Protein AF-I2MXD8-F1 (afdb_monomer)

Foldseek 3Di:
DKDKDWDDDPVDTDIDIDDDDVVQLVLVVVQLVQVVVQAKHKGPPPPAAKIWIWHGDPDPPFFIWIWIAGCNPPRDIDIDGHDDDPCNSVVVVVVSVVCVVPPDPPPPDPDPDDDDDDD

Nearest PDB structures (foldseek):
  6y2r-assembly1_B  TM=3.347E-01  e=2.202E+00  Escherichia coli K-12
  6y2s-assembly1_B  TM=3.973E-01  e=3.985E+00  Escherichia coli K-12
  5kky-assembly1_B  TM=4.175E-01  e=3.336E+00  Streptococcus pneumoniae
  6y2s-assembly1_A  TM=3.116E-01  e=2.792E+00  Escherichia coli K-12
  6y2r-assembly1_A  TM=3.412E-01  e=9.146E+00  Escherichia coli K-12

Secondary structure (DSSP, 8-state):
-EEEEEEE-SS-EEEEEEE--HHHHHHHHHHHHHHHTT--EEES--SSSEEEEEEPPSSTTSPEEEEEEETTTT-EEEEEEE---TTHHHHHHHHHHHHHHTS-TT-S---TT--PPP-

Structure (mmCIF, N/CA/C/O backbone):
data_AF-I2MXD8-F1
#
_entry.id   AF-I2MXD8-F1
#
loop_
_atom_site.group_PDB
_atom_site.id
_atom_site.type_symbol
_atom_site.label_atom_id
_atom_site.label_alt_id
_atom_site.label_comp_id
_atom_site.label_asym_id
_atom_site.label_entity_id
_atom_site.label_seq_id
_atom_site.pdbx_PDB_ins_code
_atom_site.Cartn_x
_atom_site.Cartn_y
_atom_site.Cartn_z
_atom_site.occupancy
_atom_site.B_iso_or_equiv
_atom_site.auth_seq_id
_atom_site.auth_comp_id
_atom_site.auth_asym_id
_atom_site.auth_atom_id
_atom_site.pdbx_PDB_model_num
ATOM 1 N N . MET A 1 1 ? 6.422 2.907 -15.016 1.00 81.12 1 MET A N 1
ATOM 2 C CA . MET A 1 1 ? 5.162 2.243 -15.408 1.00 81.12 1 MET A CA 1
ATOM 3 C C . MET A 1 1 ? 3.995 2.993 -14.792 1.00 81.12 1 MET A C 1
ATOM 5 O O . MET A 1 1 ? 4.137 3.490 -13.680 1.00 81.12 1 MET A O 1
ATOM 9 N N . ASP A 1 2 ? 2.881 3.109 -15.511 1.00 85.56 2 ASP A N 1
ATOM 10 C CA . ASP A 1 2 ? 1.649 3.667 -14.950 1.00 85.56 2 ASP A CA 1
ATOM 11 C C . ASP A 1 2 ? 0.998 2.671 -14.001 1.00 85.56 2 ASP A C 1
ATOM 13 O O . ASP A 1 2 ? 0.832 1.502 -14.345 1.00 85.56 2 ASP A O 1
ATOM 17 N N . ALA A 1 3 ? 0.626 3.143 -12.820 1.00 86.31 3 ALA A N 1
ATOM 18 C CA . ALA A 1 3 ? -0.081 2.365 -11.822 1.00 86.31 3 ALA A CA 1
ATOM 19 C C . ALA A 1 3 ? -1.160 3.224 -11.156 1.00 86.31 3 ALA A C 1
ATOM 21 O O . ALA A 1 3 ? -1.201 4.446 -11.309 1.00 86.31 3 ALA A O 1
ATOM 22 N N . TYR A 1 4 ? -2.044 2.565 -10.418 1.00 89.69 4 TYR A N 1
ATOM 23 C CA . TYR A 1 4 ? -3.092 3.217 -9.649 1.00 89.69 4 TYR A CA 1
ATOM 24 C C . TYR A 1 4 ? -3.016 2.746 -8.210 1.00 89.69 4 TYR A C 1
ATOM 26 O O . TYR A 1 4 ? -2.867 1.551 -7.950 1.00 89.69 4 TYR A O 1
ATOM 34 N N . ILE A 1 5 ? -3.152 3.690 -7.287 1.00 88.88 5 ILE A N 1
ATOM 35 C CA . ILE A 1 5 ? -3.500 3.373 -5.909 1.00 88.88 5 ILE A CA 1
ATOM 36 C C . ILE A 1 5 ? -5.016 3.396 -5.838 1.00 88.88 5 ILE A C 1
ATOM 38 O O . ILE A 1 5 ? -5.640 4.366 -6.269 1.00 88.88 5 ILE A O 1
ATOM 42 N N . VAL A 1 6 ? -5.593 2.313 -5.326 1.00 91.44 6 VAL A N 1
ATOM 43 C CA . VAL A 1 6 ? -7.039 2.134 -5.211 1.00 91.44 6 VAL A CA 1
ATOM 44 C C . VAL A 1 6 ? -7.374 1.899 -3.747 1.00 91.44 6 VAL A C 1
ATOM 46 O O . VAL A 1 6 ? -6.844 0.982 -3.123 1.00 91.44 6 VAL A O 1
ATOM 49 N N . VAL A 1 7 ? -8.266 2.728 -3.217 1.00 90.69 7 VAL A N 1
ATOM 50 C CA . VAL A 1 7 ? -8.929 2.517 -1.933 1.00 90.69 7 VAL A CA 1
ATOM 51 C C . VAL A 1 7 ? -10.353 2.090 -2.250 1.00 90.69 7 VAL A C 1
ATOM 53 O O . VAL A 1 7 ? -11.128 2.881 -2.785 1.00 90.69 7 VAL A O 1
ATOM 56 N N . ASP A 1 8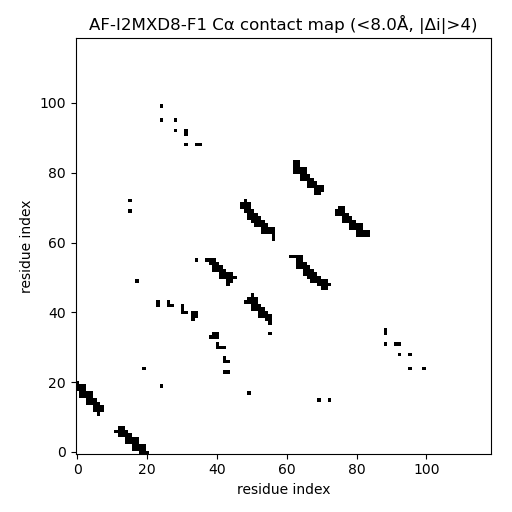 ? -10.689 0.838 -1.955 1.00 91.94 8 ASP A N 1
ATOM 57 C CA . ASP A 1 8 ? -12.021 0.285 -2.195 1.00 91.94 8 ASP A CA 1
ATOM 58 C C . ASP A 1 8 ? -12.562 -0.358 -0.919 1.00 91.94 8 ASP A C 1
ATOM 60 O O . ASP A 1 8 ? -11.925 -1.217 -0.312 1.00 91.94 8 ASP A O 1
ATOM 64 N N . SER A 1 9 ? -13.739 0.095 -0.510 1.00 87.94 9 SER A N 1
ATOM 65 C CA . SER A 1 9 ? -14.519 -0.424 0.605 1.00 87.94 9 SER A CA 1
ATOM 66 C C . SER A 1 9 ? -16.004 -0.192 0.317 1.00 87.94 9 SER A C 1
ATOM 68 O O . SER A 1 9 ? -16.371 0.531 -0.616 1.00 87.94 9 SER A O 1
ATOM 70 N N . ASP A 1 10 ? -16.877 -0.747 1.155 1.00 88.69 10 ASP A N 1
ATOM 71 C CA . ASP A 1 10 ? -18.324 -0.548 1.013 1.00 88.69 10 ASP A CA 1
ATOM 72 C C . ASP A 1 10 ? -18.761 0.908 1.256 1.00 88.69 10 ASP A C 1
ATOM 74 O O . ASP A 1 10 ? -19.827 1.317 0.797 1.00 88.69 10 ASP A O 1
ATOM 78 N N . PHE A 1 11 ? -17.942 1.702 1.957 1.00 86.94 11 PHE A N 1
ATOM 79 C CA . PHE A 1 11 ? -18.257 3.086 2.324 1.00 86.94 11 PHE A CA 1
ATOM 80 C C . PHE A 1 11 ? -17.469 4.127 1.515 1.00 86.94 11 PHE A C 1
ATOM 82 O O . PHE A 1 11 ? -18.038 5.119 1.062 1.00 86.94 11 PHE A O 1
ATOM 89 N N . ILE A 1 12 ? -16.167 3.910 1.316 1.00 88.88 12 ILE A N 1
ATOM 90 C CA . ILE A 1 12 ? -15.257 4.817 0.599 1.00 88.88 12 ILE A CA 1
ATOM 91 C C . ILE A 1 12 ? -14.705 4.109 -0.633 1.00 88.88 12 ILE A C 1
ATOM 93 O O . ILE A 1 12 ? -14.188 2.997 -0.535 1.00 88.88 12 ILE A O 1
ATOM 97 N N . LYS A 1 13 ? -14.752 4.801 -1.774 1.00 91.19 13 LYS A N 1
ATOM 98 C CA . LYS A 1 13 ? -14.060 4.414 -3.005 1.00 91.19 13 LYS A CA 1
ATOM 99 C C . LYS A 1 13 ? -13.244 5.592 -3.519 1.00 91.19 13 LYS A C 1
ATOM 101 O O . LYS A 1 13 ? -13.756 6.707 -3.600 1.00 91.19 13 LYS A O 1
ATOM 106 N N . GLY A 1 14 ? -11.997 5.347 -3.895 1.00 88.75 14 GLY A N 1
ATOM 107 C CA . GLY A 1 14 ? -11.100 6.358 -4.436 1.00 88.75 14 GLY A CA 1
ATOM 108 C C . GLY A 1 14 ? -9.954 5.725 -5.207 1.00 88.75 14 GLY A C 1
ATOM 109 O O . GLY A 1 14 ? -9.538 4.606 -4.920 1.00 88.75 14 GLY A O 1
ATOM 110 N N . GLN A 1 15 ? -9.444 6.442 -6.202 1.00 91.56 15 GLN A N 1
ATOM 111 C CA . GLN A 1 15 ? -8.236 6.038 -6.904 1.00 91.56 15 GLN A CA 1
ATOM 112 C C . GLN A 1 15 ? -7.488 7.252 -7.434 1.00 91.56 15 GLN A C 1
ATOM 114 O O . GLN A 1 15 ? -8.107 8.244 -7.820 1.00 91.56 15 GLN A O 1
ATOM 119 N N . PHE A 1 16 ? -6.171 7.139 -7.522 1.00 87.50 16 PHE A N 1
ATOM 120 C CA . PHE A 1 16 ? -5.338 8.119 -8.207 1.00 87.5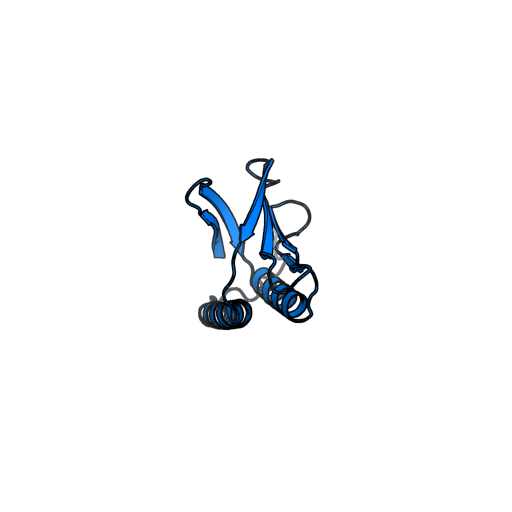0 16 PHE A CA 1
ATOM 121 C C . PHE A 1 16 ? -4.167 7.427 -8.901 1.00 87.50 16 PHE A C 1
ATOM 123 O O . PHE A 1 16 ? -3.757 6.319 -8.542 1.00 87.50 16 PHE A O 1
ATOM 130 N N . ARG A 1 17 ? -3.676 8.068 -9.963 1.00 86.94 17 ARG A N 1
ATOM 131 C CA . ARG A 1 17 ? -2.593 7.541 -10.792 1.00 86.94 17 ARG A CA 1
ATOM 132 C C . ARG A 1 17 ? -1.250 7.870 -10.157 1.00 86.94 17 ARG A C 1
ATOM 134 O O . ARG A 1 17 ? -1.022 8.996 -9.730 1.00 86.94 17 ARG A O 1
ATOM 141 N N . VAL A 1 18 ? -0.347 6.903 -10.192 1.00 84.88 18 VAL A N 1
ATOM 142 C CA . VAL A 1 18 ? 1.051 7.039 -9.791 1.00 84.88 18 VAL A CA 1
ATOM 143 C C . VAL A 1 18 ? 1.962 6.490 -10.882 1.00 84.88 18 VAL A C 1
ATOM 145 O O . VAL A 1 18 ? 1.563 5.664 -11.706 1.00 84.88 18 VAL A O 1
ATOM 148 N N . HIS A 1 19 ? 3.206 6.954 -10.888 1.00 83.56 19 HIS A N 1
ATOM 149 C CA . HIS A 1 19 ? 4.242 6.424 -11.762 1.00 83.56 19 HIS A CA 1
ATOM 150 C C . HIS A 1 19 ? 5.241 5.631 -10.931 1.00 83.56 19 HIS A C 1
ATOM 152 O O . HIS A 1 19 ? 5.917 6.186 -10.068 1.00 83.56 19 HIS A O 1
ATOM 158 N N . PHE A 1 20 ? 5.341 4.331 -11.202 1.00 83.44 20 PHE A N 1
ATOM 159 C CA . PHE A 1 20 ? 6.330 3.474 -10.560 1.00 83.44 20 PHE A CA 1
ATOM 160 C C . PHE A 1 20 ? 7.624 3.426 -11.357 1.00 83.44 20 PHE A C 1
ATOM 162 O O . PHE A 1 20 ? 7.627 3.223 -12.578 1.00 83.44 20 PHE A O 1
ATOM 169 N N . PHE A 1 21 ? 8.718 3.555 -10.623 1.00 85.62 21 PHE A N 1
ATOM 170 C CA . PHE A 1 21 ? 10.065 3.223 -11.051 1.00 85.62 21 PHE A CA 1
ATOM 171 C C . PHE A 1 21 ? 10.463 1.891 -10.416 1.00 85.62 21 PHE A C 1
ATOM 173 O O . PHE A 1 21 ? 9.825 1.442 -9.463 1.00 85.62 21 PHE A O 1
ATOM 180 N N . LEU A 1 22 ? 11.541 1.2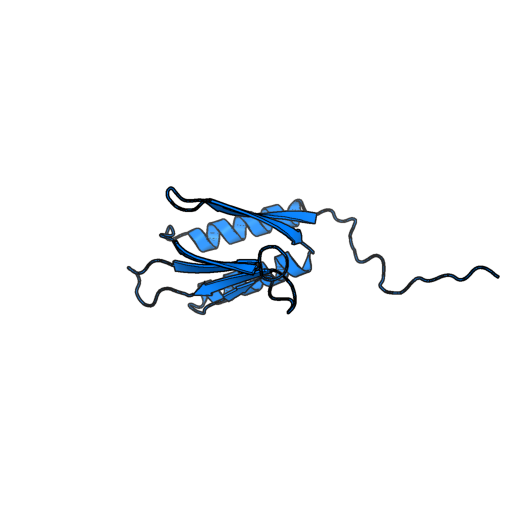73 -10.900 1.00 87.31 22 LEU A N 1
ATOM 181 C CA . LEU A 1 22 ? 12.074 0.073 -10.250 1.00 87.31 22 LEU A CA 1
ATOM 182 C C . LEU A 1 22 ? 12.428 0.356 -8.778 1.00 87.31 22 LEU A C 1
ATOM 184 O O . LEU A 1 22 ? 12.069 -0.416 -7.896 1.00 87.31 22 LEU A O 1
ATOM 188 N N . SER A 1 23 ? 12.972 1.544 -8.498 1.00 87.38 23 SER A N 1
ATOM 189 C CA . SER A 1 23 ? 13.227 2.018 -7.134 1.00 87.38 23 SER A CA 1
ATOM 190 C C . SER A 1 23 ? 11.965 2.106 -6.269 1.00 87.38 23 SER A C 1
ATOM 192 O O . SER A 1 23 ? 12.041 1.907 -5.061 1.00 87.38 23 SER A O 1
ATOM 194 N N . SER A 1 24 ? 10.787 2.353 -6.852 1.00 89.19 24 SER A N 1
ATOM 195 C CA . SER A 1 24 ? 9.520 2.305 -6.113 1.00 89.19 24 SER A CA 1
ATOM 196 C C . SER A 1 24 ? 9.235 0.888 -5.607 1.00 89.19 24 SER A C 1
ATOM 198 O O . SER A 1 24 ? 8.765 0.732 -4.484 1.00 89.19 24 SER A O 1
ATOM 200 N N . LEU A 1 25 ? 9.545 -0.142 -6.397 1.00 90.62 25 LEU A N 1
ATOM 201 C CA . LEU A 1 25 ? 9.395 -1.542 -5.992 1.00 90.62 25 LEU A CA 1
ATOM 202 C C . LEU A 1 25 ? 10.437 -1.949 -4.939 1.00 90.62 25 LEU A C 1
ATOM 204 O O . LEU A 1 25 ? 10.092 -2.645 -3.986 1.00 90.62 25 LEU A O 1
ATOM 208 N N . ASP A 1 26 ? 11.669 -1.448 -5.040 1.00 91.38 26 ASP A N 1
ATOM 209 C CA . ASP A 1 26 ? 12.705 -1.662 -4.018 1.00 91.38 26 ASP A CA 1
ATOM 210 C C . ASP A 1 26 ? 12.313 -1.038 -2.668 1.00 91.38 26 ASP A C 1
ATOM 212 O O . ASP A 1 26 ? 12.457 -1.659 -1.610 1.00 91.38 26 ASP A O 1
ATOM 216 N N . LEU A 1 27 ? 11.754 0.177 -2.694 1.00 91.69 27 LEU A N 1
ATOM 217 C CA . LEU A 1 27 ? 11.219 0.833 -1.499 1.00 91.69 27 LEU A CA 1
ATOM 218 C C . LEU A 1 27 ? 10.043 0.050 -0.909 1.00 91.69 27 LEU A C 1
ATOM 220 O O . LEU A 1 27 ? 9.934 -0.060 0.312 1.00 91.69 27 LEU A O 1
ATOM 224 N N . TRP A 1 28 ? 9.198 -0.551 -1.752 1.00 93.75 28 TRP A N 1
ATOM 225 C CA . TRP A 1 28 ? 8.136 -1.435 -1.275 1.00 93.75 28 TRP A CA 1
ATOM 226 C C . TRP A 1 28 ? 8.695 -2.692 -0.596 1.00 93.75 28 TRP A C 1
ATOM 228 O O . TRP A 1 28 ? 8.222 -3.084 0.471 1.00 93.75 28 TRP A O 1
ATOM 238 N N . ALA A 1 29 ? 9.759 -3.288 -1.142 1.00 94.69 29 ALA A N 1
ATOM 239 C CA . ALA A 1 29 ? 10.451 -4.410 -0.507 1.00 94.69 29 ALA A CA 1
ATOM 240 C C . ALA A 1 29 ? 10.970 -4.039 0.896 1.00 94.69 29 ALA A C 1
ATOM 242 O O . ALA A 1 29 ? 10.825 -4.805 1.855 1.00 94.69 29 ALA A O 1
ATOM 243 N N . ALA A 1 30 ? 11.549 -2.842 1.032 1.00 94.12 30 ALA A N 1
ATOM 244 C CA . ALA A 1 30 ? 12.035 -2.321 2.306 1.00 94.12 30 ALA A CA 1
ATOM 245 C C . ALA A 1 30 ? 10.895 -2.043 3.306 1.00 94.12 30 ALA A C 1
ATOM 247 O O . ALA A 1 30 ? 11.041 -2.326 4.502 1.00 94.12 30 ALA A O 1
ATOM 248 N N . ALA A 1 31 ? 9.754 -1.546 2.822 1.00 94.31 31 ALA A N 1
ATOM 249 C CA . ALA A 1 31 ? 8.544 -1.358 3.616 1.00 94.31 31 ALA A CA 1
ATOM 250 C C . ALA A 1 31 ? 8.026 -2.698 4.167 1.00 94.31 31 ALA A C 1
ATOM 252 O O . ALA A 1 31 ? 7.865 -2.837 5.379 1.00 94.31 31 ALA A O 1
ATOM 253 N N . LEU A 1 32 ? 7.884 -3.724 3.318 1.00 95.06 32 LEU A N 1
ATOM 254 C CA . LEU A 1 32 ? 7.462 -5.070 3.734 1.00 95.06 32 LEU A CA 1
ATOM 255 C C . LEU A 1 32 ? 8.395 -5.680 4.788 1.00 95.06 32 LEU A C 1
ATOM 257 O O . LEU A 1 32 ? 7.930 -6.253 5.772 1.00 95.06 32 LEU A O 1
ATOM 261 N N . LYS A 1 33 ? 9.713 -5.512 4.630 1.00 94.69 33 LYS A N 1
ATOM 262 C CA . LYS A 1 33 ? 10.703 -5.963 5.621 1.00 94.69 33 LYS A CA 1
ATOM 263 C C . LYS A 1 33 ? 10.578 -5.225 6.959 1.00 94.69 33 LYS A C 1
ATOM 265 O O . LYS A 1 33 ? 10.888 -5.782 8.012 1.00 94.69 33 LYS A O 1
ATOM 270 N N . SER A 1 34 ? 10.158 -3.963 6.936 1.00 93.75 34 SER A N 1
ATOM 271 C CA . SER A 1 34 ? 9.936 -3.183 8.157 1.00 93.75 34 SER A CA 1
ATOM 272 C C . SER A 1 34 ? 8.681 -3.647 8.891 1.00 93.75 34 SER A C 1
ATOM 274 O O . SER A 1 34 ? 8.751 -3.870 10.100 1.00 93.75 34 SER A O 1
ATOM 276 N N . LEU A 1 35 ? 7.602 -3.905 8.147 1.00 93.12 35 LEU A N 1
ATOM 277 C CA . LEU A 1 35 ? 6.335 -4.427 8.668 1.00 93.12 35 LEU A CA 1
ATOM 278 C C . LEU A 1 35 ? 6.498 -5.828 9.266 1.00 93.12 35 LEU A C 1
ATOM 280 O O . LEU A 1 35 ? 6.002 -6.089 10.358 1.00 93.12 35 LEU A O 1
ATOM 284 N N . GLU A 1 36 ? 7.276 -6.700 8.620 1.00 91.25 36 GLU A N 1
ATOM 285 C CA . GLU A 1 36 ? 7.648 -8.013 9.171 1.00 91.25 36 GLU A CA 1
ATOM 286 C C . GLU A 1 36 ? 8.420 -7.896 10.494 1.00 91.25 36 GLU A C 1
ATOM 288 O O . GLU A 1 36 ? 8.260 -8.712 11.398 1.00 91.25 36 GLU A O 1
ATOM 293 N N . GLY A 1 37 ? 9.226 -6.844 10.639 1.00 90.06 37 GLY A N 1
ATOM 294 C CA . GLY A 1 37 ? 9.912 -6.508 11.883 1.00 90.06 37 GLY A CA 1
ATOM 295 C C . GLY A 1 37 ? 9.039 -5.798 12.923 1.00 90.06 37 GLY A C 1
ATOM 296 O O . GLY A 1 37 ? 9.598 -5.277 13.889 1.00 90.06 37 GLY A O 1
ATOM 297 N N . GLY A 1 38 ? 7.721 -5.709 12.714 1.00 89.25 38 GLY A N 1
ATOM 298 C CA . GLY A 1 38 ? 6.780 -5.039 13.613 1.00 89.25 38 GLY A CA 1
ATOM 299 C C . GLY A 1 38 ? 6.918 -3.515 13.647 1.00 89.25 38 GLY A C 1
ATOM 300 O O . GLY A 1 38 ? 6.510 -2.886 14.621 1.00 89.25 38 GLY A O 1
ATOM 301 N N . ARG A 1 39 ? 7.533 -2.908 12.625 1.00 91.00 39 ARG A N 1
ATOM 302 C CA . ARG A 1 39 ? 7.698 -1.454 12.525 1.00 91.00 39 ARG A CA 1
ATOM 303 C C . ARG A 1 39 ? 6.782 -0.890 11.456 1.00 91.00 39 ARG A C 1
ATOM 305 O O . ARG A 1 39 ? 6.635 -1.490 10.396 1.00 91.00 39 ARG A O 1
ATOM 312 N N . ALA A 1 40 ? 6.259 0.303 11.723 1.00 92.06 40 ALA A N 1
ATOM 313 C CA . ALA A 1 40 ? 5.561 1.082 10.716 1.00 92.06 40 ALA A CA 1
ATOM 314 C C . ALA A 1 40 ? 6.434 1.267 9.466 1.00 92.06 40 ALA A C 1
ATOM 316 O O . ALA A 1 40 ? 7.668 1.301 9.543 1.00 92.06 40 ALA A O 1
ATOM 317 N N . ALA A 1 41 ? 5.774 1.383 8.323 1.00 92.81 41 ALA A N 1
ATOM 318 C CA . ALA A 1 41 ? 6.424 1.573 7.044 1.00 92.81 41 ALA A CA 1
ATOM 319 C C . ALA A 1 41 ? 5.784 2.714 6.268 1.00 92.81 41 ALA A C 1
ATOM 321 O O . ALA A 1 41 ? 4.594 2.993 6.397 1.00 92.81 41 ALA A O 1
ATOM 322 N N . GLU A 1 42 ? 6.594 3.340 5.428 1.00 91.44 42 GLU A N 1
ATOM 323 C CA . GLU A 1 42 ? 6.177 4.382 4.508 1.00 91.44 42 GLU A CA 1
ATOM 324 C C . GLU A 1 42 ? 6.656 4.020 3.106 1.00 91.44 42 GLU A C 1
ATOM 326 O O . GLU A 1 42 ? 7.741 3.462 2.921 1.00 91.44 42 GLU A O 1
ATOM 331 N N . TRP A 1 43 ? 5.815 4.299 2.119 1.00 90.88 43 TRP A N 1
ATOM 332 C CA . TRP A 1 43 ? 6.063 4.002 0.723 1.00 90.88 43 TRP A CA 1
ATOM 333 C C . TRP A 1 43 ? 5.618 5.168 -0.159 1.00 90.88 43 TRP A C 1
ATOM 335 O O . TRP A 1 43 ? 4.623 5.829 0.131 1.00 90.88 43 TRP A O 1
ATOM 345 N N . LEU A 1 44 ? 6.364 5.402 -1.245 1.00 86.19 44 LEU A N 1
ATOM 346 C CA . LEU A 1 44 ? 6.175 6.486 -2.223 1.00 86.19 44 LEU A CA 1
ATOM 347 C C . LEU A 1 44 ? 6.368 7.919 -1.699 1.00 86.19 44 LEU A C 1
ATOM 349 O O . LEU A 1 44 ? 6.273 8.850 -2.499 1.00 86.19 44 LEU A O 1
ATOM 353 N N . ASP A 1 45 ? 6.728 8.111 -0.426 1.00 72.38 45 ASP A N 1
ATOM 354 C CA . ASP A 1 45 ? 7.085 9.433 0.097 1.00 72.38 45 ASP A CA 1
ATOM 355 C C . ASP A 1 45 ? 8.423 9.927 -0.481 1.00 72.38 45 ASP A C 1
ATOM 357 O O . ASP A 1 45 ? 9.505 9.732 0.068 1.00 72.38 45 ASP A O 1
ATOM 361 N N . MET A 1 46 ? 8.330 10.551 -1.654 1.00 66.31 46 MET A N 1
ATOM 362 C CA . MET A 1 46 ? 9.427 11.235 -2.339 1.00 66.31 46 MET A CA 1
ATOM 363 C C . MET A 1 46 ? 9.383 12.756 -2.096 1.00 66.31 46 MET A C 1
ATOM 365 O O . MET A 1 46 ? 10.016 13.520 -2.826 1.00 66.31 46 MET A O 1
ATOM 369 N N . GLY A 1 47 ? 8.631 13.210 -1.082 1.00 58.78 47 GLY A N 1
ATOM 370 C CA . GLY A 1 47 ? 8.590 14.600 -0.619 1.00 58.78 47 GLY A CA 1
ATOM 371 C C . GLY A 1 47 ? 7.650 15.553 -1.369 1.00 58.78 47 GLY A C 1
ATOM 372 O O . GLY A 1 47 ? 7.543 16.714 -0.976 1.00 58.78 47 GLY A O 1
ATOM 373 N N . ASN A 1 48 ? 6.970 15.128 -2.441 1.00 57.25 48 ASN A N 1
ATOM 374 C CA . ASN A 1 48 ? 6.128 16.028 -3.250 1.00 57.25 48 ASN A CA 1
ATOM 375 C C . ASN A 1 48 ? 4.935 15.368 -3.971 1.00 57.25 48 ASN A C 1
ATOM 377 O O . ASN A 1 48 ? 4.401 15.947 -4.919 1.00 57.25 48 ASN A O 1
ATOM 381 N N . GLY A 1 49 ? 4.521 14.170 -3.562 1.00 69.06 49 GLY A N 1
ATOM 382 C CA . GLY A 1 49 ? 3.558 13.368 -4.317 1.00 69.06 49 GLY A CA 1
ATOM 383 C C . GLY A 1 49 ? 2.443 12.784 -3.464 1.00 69.06 49 GLY A C 1
ATOM 384 O O . GLY A 1 49 ? 1.653 13.496 -2.845 1.00 69.06 49 GLY A O 1
ATOM 385 N N . SER A 1 50 ? 2.406 11.461 -3.470 1.00 79.19 50 SER A N 1
ATOM 386 C CA . SER A 1 50 ? 1.436 10.647 -2.762 1.00 79.19 50 SER A CA 1
ATOM 387 C C . SER A 1 50 ? 2.197 9.672 -1.876 1.00 79.19 50 SER A C 1
ATOM 389 O O . SER A 1 50 ? 3.212 9.128 -2.309 1.00 79.19 50 SER A O 1
ATOM 391 N N . ALA A 1 51 ? 1.721 9.444 -0.659 1.00 86.88 51 ALA A N 1
ATOM 392 C CA . ALA A 1 51 ? 2.381 8.576 0.307 1.00 86.88 51 ALA A CA 1
ATOM 393 C C . ALA A 1 51 ? 1.409 7.512 0.808 1.00 86.88 51 ALA A C 1
ATOM 395 O O . ALA A 1 51 ? 0.215 7.764 0.983 1.00 86.88 51 ALA A O 1
ATOM 396 N N . ILE A 1 52 ? 1.933 6.315 1.051 1.00 90.81 52 ILE A N 1
ATOM 397 C CA . ILE A 1 52 ? 1.232 5.265 1.781 1.00 90.81 52 ILE A CA 1
ATOM 398 C C . ILE A 1 52 ? 2.005 5.023 3.067 1.00 90.81 52 ILE A C 1
ATOM 400 O O . ILE A 1 52 ? 3.160 4.600 3.025 1.00 90.81 52 ILE A O 1
ATOM 404 N N . ARG A 1 53 ? 1.361 5.256 4.209 1.00 92.44 53 ARG A N 1
ATOM 405 C CA . ARG A 1 53 ? 1.887 4.884 5.523 1.00 92.44 53 ARG A CA 1
ATOM 406 C C . ARG A 1 53 ? 1.085 3.725 6.074 1.00 92.44 53 ARG A C 1
ATOM 408 O O . ARG A 1 53 ? -0.140 3.710 6.000 1.00 92.44 53 ARG A O 1
ATOM 415 N N . ILE A 1 54 ? 1.792 2.757 6.626 1.00 92.88 54 ILE A N 1
ATOM 416 C CA . ILE A 1 54 ? 1.215 1.566 7.225 1.00 92.88 54 ILE A CA 1
ATOM 417 C C . ILE A 1 54 ? 1.717 1.497 8.657 1.00 92.88 54 ILE A C 1
ATOM 419 O O . ILE A 1 54 ? 2.918 1.357 8.899 1.00 92.88 54 ILE A O 1
ATOM 423 N N . GLU A 1 55 ? 0.796 1.593 9.604 1.00 91.38 55 GLU A N 1
ATOM 424 C CA . GLU A 1 55 ? 1.092 1.442 11.021 1.00 91.38 55 GLU A CA 1
ATOM 425 C C . GLU A 1 55 ? 0.819 0.005 11.451 1.00 91.38 55 GLU A C 1
ATOM 427 O O . GLU A 1 55 ? -0.256 -0.541 11.194 1.00 91.38 55 GLU A O 1
ATOM 432 N N . CYS A 1 56 ? 1.795 -0.614 12.120 1.00 83.19 56 CYS A N 1
ATOM 433 C CA . CYS A 1 56 ? 1.596 -1.945 12.676 1.00 83.19 56 CYS A CA 1
ATOM 434 C C . CYS A 1 56 ? 0.577 -1.902 13.823 1.00 83.19 56 CYS A C 1
ATOM 436 O O . CYS A 1 56 ? 0.633 -0.989 14.657 1.00 83.19 56 CYS A O 1
ATOM 438 N N . PRO A 1 57 ? -0.303 -2.910 13.914 1.00 80.81 57 PRO A N 1
ATOM 439 C CA . PRO A 1 57 ? -1.233 -3.023 15.023 1.00 80.81 57 PRO A CA 1
ATOM 440 C C . PRO A 1 57 ? -0.482 -3.154 16.355 1.00 80.81 57 PRO A C 1
ATOM 442 O O . PRO A 1 57 ? 0.593 -3.753 16.434 1.00 80.81 57 PRO A O 1
ATOM 445 N N . LYS A 1 58 ? -1.046 -2.582 17.426 1.00 76.25 58 LYS A N 1
ATOM 446 C CA . LYS A 1 58 ? -0.440 -2.616 18.773 1.00 76.25 58 LYS A CA 1
ATOM 447 C C . LYS A 1 58 ? -0.681 -3.947 19.491 1.00 76.25 58 LYS A C 1
ATOM 449 O O . LYS A 1 58 ? -0.018 -4.236 20.485 1.00 76.25 58 LYS A O 1
ATOM 454 N N . SER A 1 59 ? -1.633 -4.730 18.995 1.00 74.81 59 SER A N 1
ATOM 455 C CA . SER A 1 59 ? -2.082 -6.018 19.514 1.00 74.81 59 SER A CA 1
ATOM 456 C C . SER A 1 59 ? -2.388 -6.952 18.343 1.00 74.81 59 SER A C 1
ATOM 458 O O . SER A 1 59 ? -2.759 -6.486 17.273 1.00 74.81 59 SER A O 1
ATOM 460 N N . GLU A 1 60 ? -2.301 -8.270 18.536 1.00 70.69 60 GLU A N 1
ATOM 461 C CA . GLU A 1 60 ? -2.628 -9.262 17.492 1.00 70.69 60 GLU A CA 1
ATOM 462 C C . GLU A 1 60 ? -4.089 -9.203 17.007 1.00 70.69 60 GLU A C 1
ATOM 464 O O . GLU A 1 60 ? -4.405 -9.762 15.961 1.00 70.69 60 GLU A O 1
ATOM 469 N N . ASN A 1 61 ? -4.971 -8.545 17.765 1.00 73.88 61 ASN A N 1
ATOM 470 C CA . ASN A 1 61 ? -6.390 -8.391 17.436 1.00 73.88 61 ASN A CA 1
ATOM 471 C C . ASN A 1 61 ? -6.735 -7.025 16.817 1.00 73.88 61 ASN A C 1
ATOM 473 O O . ASN A 1 61 ? -7.908 -6.790 16.537 1.00 73.88 61 ASN A O 1
ATOM 477 N N . ASP A 1 62 ? -5.762 -6.122 16.665 1.00 82.19 62 ASP A N 1
ATOM 478 C CA . ASP A 1 62 ? -6.006 -4.806 16.070 1.00 82.19 62 ASP A CA 1
ATOM 479 C C . ASP A 1 62 ? -5.844 -4.872 14.544 1.00 82.19 62 ASP A C 1
ATOM 481 O O . ASP A 1 62 ? -4.974 -5.573 14.021 1.00 82.19 62 ASP A O 1
ATOM 485 N N . ASP A 1 63 ? -6.659 -4.093 13.836 1.00 88.00 63 ASP A N 1
ATOM 486 C CA . ASP A 1 63 ? -6.543 -3.930 12.389 1.00 88.00 63 ASP A CA 1
ATOM 487 C C . ASP A 1 63 ? -5.269 -3.160 12.011 1.00 88.00 63 ASP A C 1
ATOM 489 O O . ASP A 1 63 ? -4.776 -2.298 12.748 1.00 88.00 63 ASP A O 1
ATOM 493 N N . LEU A 1 64 ? -4.759 -3.431 10.809 1.00 90.19 64 LEU A N 1
ATOM 494 C CA . LEU A 1 64 ? -3.679 -2.655 10.213 1.00 90.19 64 LEU A CA 1
ATOM 495 C C . LEU A 1 64 ? -4.216 -1.271 9.837 1.00 90.19 64 LEU A C 1
ATOM 497 O O . LEU A 1 64 ? -5.182 -1.175 9.084 1.00 90.19 64 LEU A O 1
ATOM 501 N N . VAL A 1 65 ? -3.593 -0.192 10.307 1.00 92.81 65 VAL A N 1
ATOM 502 C CA . VAL A 1 65 ? -4.017 1.159 9.915 1.00 92.81 65 VAL A CA 1
ATOM 503 C C . VAL A 1 65 ? -3.208 1.597 8.704 1.00 92.81 65 VAL A C 1
ATOM 505 O O . VAL A 1 65 ? -1.984 1.719 8.770 1.00 92.81 65 VAL A O 1
ATOM 508 N N . VAL A 1 66 ? -3.900 1.845 7.593 1.00 92.75 66 VAL A N 1
ATOM 509 C CA . VAL A 1 66 ? -3.296 2.343 6.357 1.00 92.75 66 VAL A CA 1
ATOM 510 C C . VAL A 1 66 ? -3.744 3.776 6.118 1.00 92.75 66 VAL A C 1
ATOM 512 O O . VAL A 1 66 ? -4.936 4.063 6.013 1.00 92.75 66 VAL A O 1
ATOM 515 N N . CYS A 1 67 ? -2.775 4.678 6.017 1.00 92.81 67 CYS A N 1
ATOM 516 C CA . CYS A 1 67 ? -2.971 6.053 5.593 1.00 92.81 67 CYS A CA 1
ATOM 517 C C . CYS A 1 67 ? -2.524 6.195 4.138 1.00 92.81 67 CYS A C 1
ATOM 519 O O . CYS A 1 67 ? -1.402 5.828 3.788 1.00 92.81 67 CYS A O 1
ATOM 521 N N . VAL A 1 68 ? -3.400 6.739 3.303 1.00 91.50 68 VAL A N 1
ATOM 522 C CA . VAL A 1 68 ? -3.121 7.072 1.909 1.00 91.50 68 VAL A CA 1
ATOM 523 C C . VAL A 1 68 ? -3.286 8.574 1.737 1.00 91.50 68 VAL A C 1
ATOM 525 O O . VAL A 1 68 ? -4.359 9.123 1.988 1.00 91.50 68 VAL A O 1
ATOM 528 N N . GLU A 1 69 ? -2.224 9.233 1.296 1.00 90.00 69 GLU A N 1
ATOM 529 C CA . GLU A 1 69 ? -2.182 10.668 1.032 1.00 90.00 69 GLU A CA 1
ATOM 530 C C . GLU A 1 69 ? -2.014 10.893 -0.470 1.00 90.00 69 GLU A C 1
ATOM 532 O O . GLU A 1 69 ? -1.055 10.404 -1.059 1.00 90.00 69 GLU A O 1
ATOM 537 N N . ASP A 1 70 ? -2.921 11.651 -1.087 1.00 86.31 70 ASP A N 1
ATO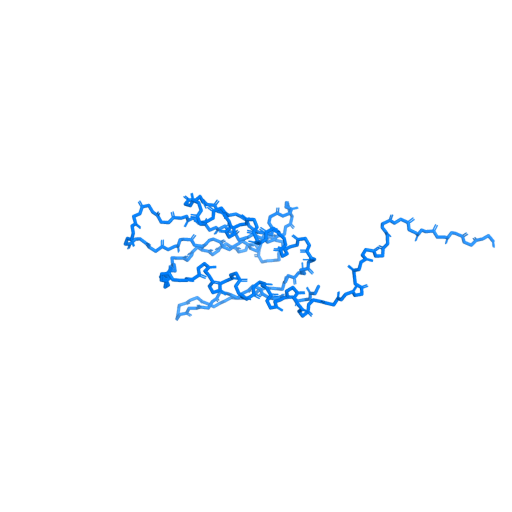M 538 C CA . ASP A 1 70 ? -2.777 12.183 -2.446 1.00 86.31 70 ASP A CA 1
ATOM 539 C C . ASP A 1 70 ? -2.563 13.699 -2.379 1.00 86.31 70 ASP A C 1
ATOM 541 O O . ASP A 1 70 ? -3.436 14.493 -2.734 1.00 86.31 70 ASP A O 1
ATOM 545 N N . ALA A 1 71 ? -1.418 14.119 -1.838 1.00 78.44 71 ALA A N 1
ATOM 546 C CA . ALA A 1 71 ? -1.159 15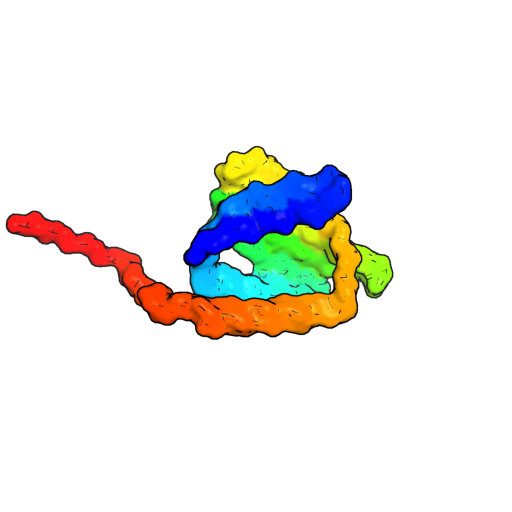.528 -1.561 1.00 78.44 71 ALA A CA 1
ATOM 547 C C . ALA A 1 71 ? -0.961 16.361 -2.839 1.00 78.44 71 ALA A C 1
ATOM 549 O O . ALA A 1 71 ? -1.294 17.545 -2.857 1.00 78.44 71 ALA A O 1
ATOM 550 N N . SER A 1 72 ? -0.434 15.755 -3.907 1.00 73.88 72 SER A N 1
ATOM 551 C CA . SER A 1 72 ? -0.110 16.455 -5.154 1.00 73.88 72 SER A CA 1
ATOM 552 C C . SER A 1 72 ? -1.284 16.611 -6.120 1.00 73.88 72 SER A C 1
ATOM 554 O O . SER A 1 72 ? -1.268 17.548 -6.921 1.00 73.88 72 SER A O 1
ATOM 556 N N . SER A 1 73 ? -2.285 15.723 -6.072 1.00 77.69 73 SER A N 1
ATOM 557 C CA . SER A 1 73 ? -3.424 15.746 -6.997 1.00 77.69 73 SER A CA 1
ATOM 558 C C . SER A 1 73 ? -4.698 16.274 -6.331 1.00 77.69 73 SER A C 1
ATOM 560 O O . SER A 1 73 ? -5.131 17.381 -6.655 1.00 77.69 73 SER A O 1
ATOM 562 N N . SER A 1 74 ? -5.294 15.543 -5.385 1.00 81.12 74 SER A N 1
ATOM 563 C CA . SER A 1 74 ? -6.572 15.942 -4.780 1.00 81.12 74 SER A CA 1
ATOM 564 C C . SER A 1 74 ? -6.439 16.642 -3.426 1.00 81.12 74 SER A C 1
ATOM 566 O O . SER A 1 74 ? -7.421 17.194 -2.930 1.00 81.12 74 SER A O 1
ATOM 568 N N . GLY A 1 75 ? -5.266 16.578 -2.795 1.00 84.75 75 GLY A N 1
ATOM 569 C CA . GLY A 1 75 ? -5.058 16.996 -1.408 1.00 84.75 75 GLY A CA 1
ATOM 570 C C . GLY A 1 75 ? -5.794 16.115 -0.392 1.00 84.75 75 GLY A C 1
ATOM 571 O O . GLY A 1 75 ? -6.035 16.556 0.731 1.00 84.75 75 GLY A O 1
ATOM 572 N N . ALA A 1 76 ? -6.216 14.907 -0.784 1.00 87.19 76 ALA A N 1
ATOM 573 C CA . ALA A 1 76 ? -7.020 14.042 0.074 1.00 87.19 76 ALA A CA 1
ATOM 574 C C . ALA A 1 76 ? -6.133 13.130 0.923 1.00 87.19 76 ALA A C 1
ATOM 576 O O . ALA A 1 76 ? -5.147 12.575 0.439 1.00 87.19 76 ALA A O 1
ATOM 577 N N . THR A 1 77 ? -6.551 12.920 2.167 1.00 90.88 77 THR A N 1
ATOM 578 C CA . THR A 1 77 ? -5.978 11.918 3.065 1.00 90.88 77 THR A CA 1
ATOM 579 C C . THR A 1 77 ? -7.079 10.963 3.482 1.00 90.88 77 THR A C 1
ATOM 581 O O . THR A 1 77 ? -8.155 11.387 3.908 1.00 90.88 77 THR A O 1
ATOM 584 N N . VAL A 1 78 ? -6.809 9.669 3.363 1.00 91.19 78 VAL A N 1
ATOM 585 C CA . VAL A 1 78 ? -7.736 8.606 3.735 1.00 91.19 78 VAL A CA 1
ATOM 586 C C . VAL A 1 78 ? -7.029 7.678 4.711 1.00 91.19 78 VAL A C 1
ATOM 588 O O . VAL A 1 78 ? -5.940 7.194 4.426 1.00 91.19 78 VAL A O 1
ATOM 591 N N . ILE A 1 79 ? -7.651 7.436 5.863 1.00 92.62 79 ILE A N 1
ATOM 592 C CA . ILE A 1 79 ? -7.135 6.542 6.902 1.00 92.62 79 ILE A CA 1
ATOM 593 C C . ILE A 1 79 ? -8.136 5.405 7.056 1.00 92.62 79 ILE A C 1
ATOM 595 O O . ILE A 1 79 ? -9.297 5.649 7.390 1.00 92.62 79 ILE A O 1
ATOM 599 N N . VAL A 1 80 ? -7.695 4.179 6.786 1.00 90.50 80 VAL A N 1
ATOM 600 C CA . VAL A 1 80 ? -8.552 2.991 6.770 1.00 90.50 80 VAL A CA 1
ATOM 601 C C . VAL A 1 80 ? -7.929 1.899 7.635 1.00 90.50 80 VAL A C 1
ATOM 603 O O . VAL A 1 80 ? -6.800 1.485 7.361 1.00 90.50 80 VAL A O 1
ATOM 606 N N . PRO A 1 81 ? -8.641 1.411 8.663 1.00 91.25 81 PRO A N 1
ATOM 607 C CA . PRO A 1 81 ? -8.328 0.141 9.301 1.00 91.25 81 PRO A CA 1
ATOM 608 C C . PRO A 1 81 ? -8.639 -1.008 8.336 1.00 91.25 81 PRO A C 1
ATOM 610 O O . PRO A 1 81 ? -9.730 -1.068 7.767 1.00 91.25 81 PRO A O 1
ATOM 613 N N . ILE A 1 82 ? -7.683 -1.908 8.140 1.00 88.81 82 ILE A N 1
ATOM 614 C CA . ILE A 1 82 ? -7.799 -3.063 7.255 1.00 88.81 82 ILE A CA 1
ATOM 615 C C . ILE A 1 82 ? -7.550 -4.327 8.074 1.00 88.81 82 ILE A C 1
ATOM 617 O O . ILE A 1 82 ? -6.451 -4.543 8.593 1.00 88.81 82 ILE A O 1
ATOM 621 N N . ALA A 1 83 ? -8.564 -5.186 8.133 1.00 88.62 83 ALA A N 1
ATOM 622 C CA . ALA A 1 83 ? -8.406 -6.550 8.609 1.00 88.62 83 ALA A CA 1
ATOM 623 C C . ALA A 1 83 ? -7.596 -7.338 7.570 1.00 88.62 83 ALA A C 1
ATOM 625 O O . ALA A 1 83 ? -8.015 -7.488 6.420 1.00 88.62 83 ALA A O 1
ATOM 626 N N . VAL A 1 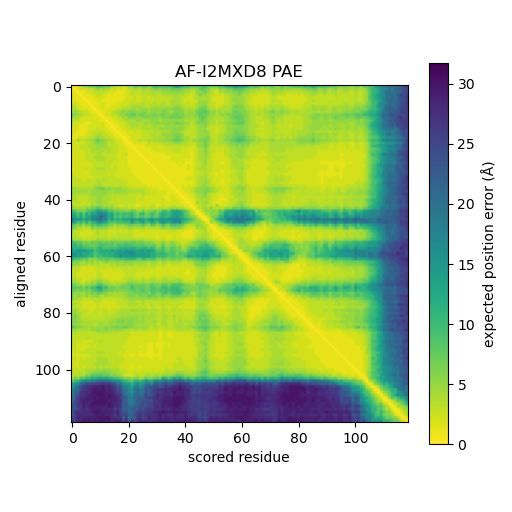84 ? -6.417 -7.813 7.966 1.00 87.69 84 VAL A N 1
ATOM 627 C CA . VAL A 1 84 ? -5.498 -8.542 7.087 1.00 87.69 84 VAL A CA 1
ATOM 628 C C . VAL A 1 84 ? -5.376 -10.002 7.511 1.00 87.69 84 VAL A C 1
ATOM 630 O O . VAL A 1 84 ? -5.306 -10.325 8.695 1.00 87.69 84 VAL A O 1
ATOM 633 N N . GLU A 1 85 ? -5.322 -10.896 6.528 1.00 88.12 85 GLU A N 1
ATOM 634 C CA . GLU A 1 85 ? -5.065 -12.320 6.753 1.00 88.12 85 GLU A CA 1
ATOM 635 C C . GLU A 1 85 ? -3.650 -12.544 7.291 1.00 88.12 85 GLU A C 1
ATOM 637 O O . GLU A 1 85 ? -2.727 -11.816 6.940 1.00 88.12 85 GLU A O 1
ATOM 642 N N . ARG A 1 86 ? -3.421 -13.594 8.089 1.00 85.69 86 ARG A N 1
ATOM 643 C CA . ARG A 1 86 ? -2.110 -13.833 8.736 1.00 85.69 86 ARG A CA 1
ATOM 644 C C . ARG A 1 86 ? -0.918 -13.871 7.769 1.00 85.69 86 ARG A C 1
ATOM 646 O O . ARG A 1 86 ? 0.197 -13.545 8.165 1.00 85.69 86 ARG A O 1
ATOM 653 N N . ASN A 1 87 ? -1.131 -14.289 6.524 1.00 89.88 87 ASN A N 1
ATOM 654 C CA . ASN A 1 87 ? -0.106 -14.437 5.489 1.00 89.88 87 ASN A CA 1
ATOM 655 C C . ASN A 1 87 ? 0.009 -13.233 4.539 1.00 89.88 87 ASN A C 1
ATOM 657 O O . ASN A 1 87 ? 0.780 -13.314 3.584 1.00 89.88 87 ASN A O 1
ATOM 661 N N . TRP A 1 88 ? -0.692 -12.121 4.786 1.00 91.69 88 TRP A N 1
ATOM 662 C CA . TRP A 1 88 ? -0.746 -10.985 3.855 1.00 91.69 88 TRP A CA 1
ATOM 663 C C . TRP A 1 88 ? 0.641 -10.463 3.439 1.00 91.69 88 TRP A C 1
ATOM 665 O O . TRP A 1 88 ? 0.856 -10.126 2.276 1.00 91.69 88 TRP A O 1
ATOM 675 N N . LEU A 1 89 ? 1.616 -10.446 4.358 1.00 92.88 89 LEU A N 1
ATOM 676 C CA . LEU A 1 89 ? 2.992 -10.036 4.055 1.00 92.88 89 LEU A CA 1
ATOM 677 C C . LEU A 1 89 ? 3.658 -10.957 3.032 1.00 92.88 89 LEU A C 1
ATOM 679 O O . LEU A 1 89 ? 4.360 -10.477 2.143 1.00 92.88 89 LEU A O 1
ATOM 683 N N . GLN A 1 90 ? 3.445 -12.270 3.150 1.00 94.88 90 GLN A N 1
ATOM 684 C CA . GLN A 1 90 ? 3.989 -13.231 2.197 1.00 94.88 90 GLN A CA 1
ATOM 685 C C . GLN A 1 90 ? 3.318 -13.071 0.833 1.00 94.88 90 GLN A C 1
ATOM 687 O O . GLN A 1 90 ? 4.019 -12.971 -0.170 1.00 94.88 90 GLN A O 1
ATOM 692 N N . ASP A 1 91 ? 1.995 -12.919 0.805 1.00 95.75 91 ASP A N 1
ATOM 693 C CA . ASP A 1 91 ? 1.248 -12.701 -0.436 1.00 95.75 91 ASP A CA 1
ATOM 694 C C . ASP A 1 91 ? 1.725 -11.432 -1.166 1.00 95.75 91 ASP A C 1
ATOM 696 O O . ASP A 1 91 ? 1.851 -11.410 -2.392 1.00 95.75 91 ASP A O 1
ATOM 700 N N . HIS A 1 92 ? 2.039 -10.364 -0.424 1.00 94.75 92 HIS A N 1
ATOM 701 C CA . HIS A 1 92 ? 2.608 -9.142 -0.993 1.00 94.75 92 HIS A CA 1
ATOM 702 C C . HIS A 1 92 ? 4.047 -9.317 -1.495 1.00 94.75 92 HIS A C 1
ATOM 704 O O . HIS A 1 92 ? 4.401 -8.704 -2.505 1.00 94.75 92 HIS A O 1
ATOM 710 N N . ARG A 1 93 ? 4.871 -10.151 -0.846 1.00 96.56 93 ARG A N 1
ATOM 711 C CA . ARG A 1 93 ? 6.213 -10.494 -1.346 1.00 96.56 93 ARG A CA 1
ATOM 712 C C . ARG A 1 93 ? 6.146 -11.283 -2.648 1.00 96.56 93 ARG A C 1
ATOM 714 O O . ARG A 1 93 ? 6.886 -10.967 -3.575 1.00 96.56 93 ARG A O 1
ATOM 721 N N . ASP A 1 94 ? 5.234 -12.241 -2.742 1.00 97.25 94 ASP A N 1
ATOM 722 C CA . ASP A 1 94 ? 5.060 -13.055 -3.946 1.00 97.25 94 ASP A CA 1
ATOM 723 C C . ASP A 1 94 ? 4.582 -12.187 -5.123 1.00 97.25 94 ASP A C 1
ATOM 725 O O . ASP A 1 94 ? 5.120 -12.266 -6.229 1.00 97.25 94 ASP A O 1
ATOM 729 N N . ARG A 1 95 ? 3.637 -11.268 -4.872 1.00 95.62 95 ARG A N 1
ATOM 730 C CA . ARG A 1 95 ? 3.185 -10.275 -5.865 1.00 95.62 95 ARG A CA 1
ATOM 731 C C . ARG A 1 95 ? 4.298 -9.327 -6.300 1.00 95.62 95 ARG A C 1
ATOM 733 O O . ARG A 1 95 ? 4.375 -8.994 -7.479 1.00 95.62 95 ARG A O 1
ATOM 740 N N . LEU A 1 96 ? 5.150 -8.891 -5.371 1.00 95.06 96 LEU A N 1
ATOM 741 C CA . LEU A 1 96 ? 6.316 -8.068 -5.690 1.00 95.06 96 LEU A CA 1
ATOM 742 C C . LEU A 1 96 ? 7.307 -8.835 -6.576 1.00 95.06 96 LEU A C 1
ATOM 744 O O . LEU A 1 96 ? 7.781 -8.278 -7.561 1.00 95.06 96 LEU A O 1
ATOM 748 N N . GLY A 1 97 ? 7.570 -10.110 -6.274 1.00 95.19 97 GLY A N 1
ATOM 749 C CA . GLY A 1 97 ? 8.400 -10.979 -7.112 1.00 95.19 97 GLY A CA 1
ATOM 750 C C . GLY A 1 97 ? 7.863 -11.078 -8.539 1.00 95.19 97 GLY A C 1
ATOM 751 O O . GLY A 1 97 ? 8.582 -10.778 -9.487 1.00 95.19 97 GLY A O 1
ATOM 752 N N . ALA A 1 98 ? 6.570 -11.374 -8.690 1.00 94.12 98 ALA A N 1
ATOM 753 C CA . ALA A 1 98 ? 5.919 -11.426 -9.999 1.00 94.12 98 ALA A CA 1
ATOM 754 C C . ALA A 1 98 ? 5.963 -10.075 -10.743 1.00 94.12 98 ALA A C 1
ATOM 756 O O . ALA A 1 98 ? 6.157 -10.037 -11.958 1.00 94.12 98 ALA A O 1
ATOM 757 N N . ALA A 1 99 ? 5.806 -8.955 -10.029 1.00 91.31 99 ALA A N 1
ATOM 758 C CA . ALA A 1 99 ? 5.901 -7.620 -10.617 1.00 91.31 99 ALA A CA 1
ATOM 759 C C . ALA A 1 99 ? 7.320 -7.295 -11.108 1.00 91.31 99 ALA A C 1
ATOM 761 O O . ALA A 1 99 ? 7.464 -6.673 -12.159 1.00 91.31 99 ALA A O 1
ATOM 762 N N . LEU A 1 100 ? 8.353 -7.722 -10.373 1.00 91.44 100 LEU A N 1
ATOM 763 C CA . LEU A 1 100 ? 9.756 -7.571 -10.764 1.00 91.44 100 LEU A CA 1
ATOM 764 C C . LEU A 1 100 ? 10.110 -8.454 -11.968 1.00 91.44 100 LEU A C 1
ATOM 766 O O . LEU A 1 100 ? 10.785 -7.985 -12.879 1.00 91.44 100 LEU A O 1
ATOM 770 N N . GLU A 1 101 ? 9.622 -9.696 -12.012 1.00 91.00 101 GLU A N 1
ATOM 771 C CA . GLU A 1 101 ? 9.815 -10.601 -13.157 1.00 91.00 101 GLU A CA 1
ATOM 772 C C . GLU A 1 101 ? 9.156 -10.075 -14.438 1.00 91.00 101 GLU A C 1
ATOM 774 O O . GLU A 1 101 ? 9.716 -10.198 -15.526 1.00 91.00 101 GLU A O 1
ATOM 779 N N . ALA A 1 102 ? 7.973 -9.469 -14.313 1.00 89.19 102 ALA A N 1
ATOM 780 C CA . ALA A 1 102 ? 7.253 -8.859 -15.427 1.00 89.19 102 ALA A CA 1
ATOM 781 C C . ALA A 1 102 ? 7.744 -7.440 -15.769 1.00 89.19 102 ALA A C 1
ATOM 783 O O . ALA A 1 102 ? 7.250 -6.835 -16.727 1.00 89.19 102 ALA A O 1
ATOM 784 N N . TRP A 1 103 ? 8.677 -6.879 -14.991 1.00 85.50 103 TRP A N 1
ATOM 785 C CA . TRP A 1 103 ? 9.129 -5.510 -15.191 1.00 85.50 103 TRP A CA 1
ATOM 786 C C . TRP A 1 103 ? 9.920 -5.394 -16.501 1.00 85.50 103 TRP A C 1
ATOM 788 O O . TRP A 1 103 ? 10.814 -6.203 -16.759 1.00 85.50 103 TRP A O 1
ATOM 798 N N . PRO A 1 104 ? 9.638 -4.391 -17.352 1.00 81.38 104 PRO A N 1
ATOM 799 C CA . PRO A 1 104 ? 10.340 -4.248 -18.618 1.00 81.38 104 PRO A CA 1
ATOM 800 C C . PRO A 1 104 ? 11.836 -3.996 -18.380 1.00 81.38 104 PRO A C 1
ATOM 802 O O . PRO A 1 104 ? 12.228 -2.975 -17.814 1.00 81.38 104 PRO A O 1
ATOM 805 N N . ALA A 1 105 ? 12.674 -4.915 -18.867 1.00 65.81 105 ALA A N 1
ATOM 806 C CA . ALA A 1 105 ? 14.137 -4.859 -18.766 1.00 65.81 105 ALA A CA 1
ATOM 807 C C . ALA A 1 105 ? 14.771 -3.663 -19.509 1.00 65.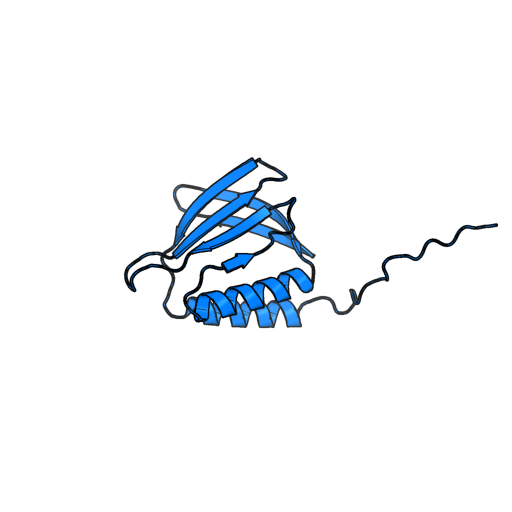81 105 ALA A C 1
ATOM 809 O O . ALA A 1 105 ? 15.954 -3.381 -19.348 1.00 65.81 105 ALA A O 1
ATOM 810 N N . GLU A 1 106 ? 13.992 -2.954 -20.327 1.00 52.03 106 GLU A N 1
ATOM 811 C CA . GLU A 1 106 ? 14.459 -1.889 -21.220 1.00 52.03 106 GLU A CA 1
ATOM 812 C C . GLU A 1 106 ? 14.632 -0.525 -20.523 1.00 52.03 106 GLU A C 1
ATOM 814 O O . GLU A 1 106 ? 15.128 0.424 -21.123 1.00 52.03 106 GLU A O 1
ATOM 819 N N . VAL A 1 107 ? 14.277 -0.417 -19.236 1.00 49.34 107 VAL A N 1
ATOM 820 C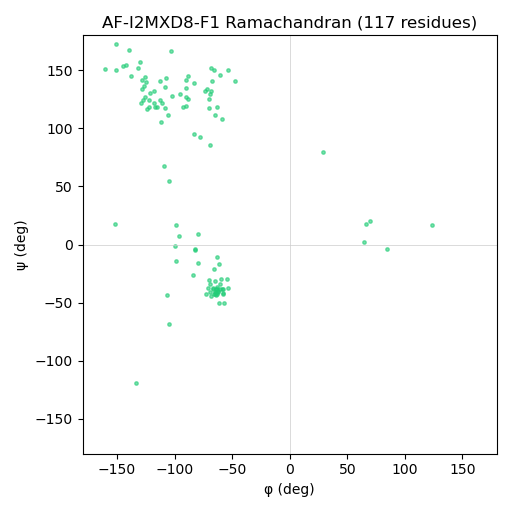 CA . VAL A 1 107 ? 14.522 0.782 -18.415 1.00 49.34 107 VAL A CA 1
ATOM 821 C C . VAL A 1 107 ? 15.678 0.528 -17.446 1.00 49.34 107 VAL A C 1
ATOM 823 O O . VAL A 1 107 ? 15.562 0.706 -16.236 1.00 49.34 107 VAL A O 1
ATOM 826 N N . ILE A 1 108 ? 16.825 0.115 -17.983 1.00 47.06 108 ILE A N 1
ATOM 827 C CA . ILE A 1 108 ? 18.105 0.449 -17.359 1.00 47.06 108 ILE A CA 1
ATOM 828 C C . ILE A 1 108 ? 18.362 1.898 -17.767 1.00 47.06 108 ILE A C 1
ATOM 830 O O . ILE A 1 108 ? 18.822 2.151 -18.871 1.00 47.06 108 ILE A O 1
ATOM 834 N N . GLU A 1 109 ? 17.925 2.829 -16.917 1.00 43.22 109 GLU A N 1
ATOM 835 C CA . GLU A 1 109 ? 18.419 4.207 -16.819 1.00 43.22 109 GLU A CA 1
ATOM 836 C C . GLU A 1 109 ? 18.973 4.785 -18.140 1.00 43.22 109 GLU A C 1
ATOM 838 O O . GLU A 1 109 ? 20.185 4.840 -18.352 1.00 43.22 109 GLU A O 1
ATOM 843 N N . ASN A 1 110 ? 18.095 5.241 -19.049 1.00 42.50 110 ASN A N 1
ATOM 844 C CA . ASN A 1 110 ? 18.549 6.187 -20.070 1.00 42.50 110 ASN A CA 1
ATOM 845 C C . ASN A 1 110 ? 19.098 7.3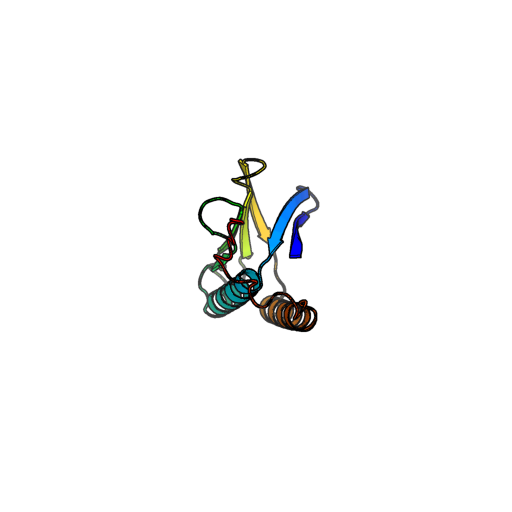93 -19.304 1.00 42.50 110 ASN A C 1
ATOM 847 O O . ASN A 1 110 ? 18.356 8.102 -18.625 1.00 42.50 110 ASN A O 1
ATOM 851 N N . SER A 1 111 ? 20.422 7.501 -19.334 1.00 39.00 111 SER A N 1
ATOM 852 C CA . SER A 1 111 ? 21.249 8.218 -18.378 1.00 39.00 111 SER A CA 1
ATOM 853 C C . SER A 1 111 ? 20.734 9.626 -18.072 1.00 39.00 111 SER A C 1
ATOM 855 O O . SER A 1 111 ? 20.357 10.353 -18.999 1.00 39.00 111 SER A O 1
ATOM 857 N N . PRO A 1 112 ? 20.789 10.089 -16.812 1.00 42.84 112 PRO A N 1
ATOM 858 C CA . PRO A 1 112 ? 20.575 11.498 -16.542 1.00 42.84 112 PRO A CA 1
ATOM 859 C C . PRO A 1 112 ? 21.722 12.294 -17.188 1.00 42.84 112 PRO A C 1
ATOM 861 O O . PRO A 1 112 ? 22.868 12.199 -16.757 1.00 42.84 112 PRO A O 1
ATOM 864 N N . GLY A 1 113 ? 21.427 13.079 -18.232 1.00 47.78 113 GLY A N 1
ATOM 865 C CA . GLY A 1 113 ? 22.338 14.135 -18.698 1.00 47.78 113 GLY A CA 1
ATOM 866 C C . GLY A 1 113 ? 22.812 14.126 -20.155 1.00 47.78 113 GLY A C 1
ATOM 867 O O . GLY A 1 113 ? 23.763 14.846 -20.449 1.00 47.78 113 GLY A O 1
ATOM 868 N N . SER A 1 114 ? 22.184 13.407 -21.090 1.00 41.19 114 SER A N 1
ATOM 869 C CA . SER A 1 114 ? 22.512 13.602 -22.516 1.00 41.19 114 SER A CA 1
ATOM 870 C C . SER A 1 114 ? 21.761 14.796 -23.116 1.00 41.19 114 SER A C 1
ATOM 872 O O . SER A 1 114 ? 20.628 14.667 -23.572 1.00 41.19 114 SER A O 1
ATOM 874 N N . TYR A 1 115 ? 22.416 15.958 -23.141 1.00 51.47 115 TYR A N 1
ATOM 875 C CA . TYR A 1 115 ? 22.066 17.071 -24.026 1.00 51.47 115 TYR A CA 1
ATOM 876 C C . TYR A 1 115 ? 23.184 17.240 -25.059 1.00 51.47 115 TYR A C 1
ATOM 878 O O . TYR A 1 115 ? 24.253 17.756 -24.737 1.00 51.47 115 TYR A O 1
ATOM 886 N N . GLU A 1 116 ? 22.944 16.831 -26.305 1.00 45.53 116 GLU A N 1
ATOM 887 C CA . GLU A 1 116 ? 23.803 17.216 -27.427 1.00 45.53 116 GLU A CA 1
ATOM 888 C C . GLU A 1 116 ? 23.281 18.515 -28.052 1.00 45.53 116 GLU A C 1
ATOM 890 O O . GLU A 1 116 ? 22.161 18.578 -28.563 1.00 45.53 116 GLU A O 1
ATOM 895 N N . TRP A 1 117 ? 24.106 19.563 -28.031 1.00 44.88 117 TRP A N 1
ATOM 896 C CA . TRP A 1 117 ? 23.849 20.794 -28.776 1.00 44.88 117 TRP A CA 1
ATOM 897 C C . TRP A 1 117 ? 24.428 20.668 -30.186 1.00 44.88 117 TRP A C 1
ATOM 899 O O . TRP A 1 117 ? 25.620 20.411 -30.356 1.00 44.88 117 TRP A O 1
ATOM 909 N N . LYS A 1 118 ? 23.590 20.880 -31.207 1.00 50.44 118 LYS A N 1
ATOM 910 C CA . LYS A 1 118 ? 24.045 20.980 -32.600 1.00 50.44 118 LYS A CA 1
ATOM 911 C C . LYS A 1 118 ? 24.797 22.296 -32.813 1.00 50.44 118 LYS A C 1
ATOM 913 O O . LYS A 1 118 ? 24.315 23.349 -32.396 1.00 50.44 118 LYS A O 1
ATOM 918 N N . ARG A 1 119 ? 25.953 22.214 -33.473 1.00 56.31 119 ARG A N 1
ATOM 919 C CA . ARG A 1 119 ? 26.701 23.362 -34.000 1.00 56.31 119 ARG A CA 1
ATOM 920 C C . ARG A 1 119 ? 26.264 23.679 -35.424 1.00 56.31 119 ARG A C 1
ATOM 922 O O . ARG A 1 119 ? 25.932 22.714 -36.148 1.00 56.31 119 ARG A O 1
#

pLDDT: mean 82.62, std 15.08, range [39.0, 97.25]

InterPro domains:
  IPR046003 Protein of unknown function DUF5959 [PF19384] (1-104)

Radius of gyration: 17.05 Å; Cα contacts (8 Å, |Δi|>4): 149; chains: 1; bounding box: 45×38×54 Å

Mean predicted aligned error: 8.23 Å

Solvent-accessible surface area (backbone atoms only — not comparable to full-atom values): 7264 Å² total; per-residue (Å²): 84,86,44,70,54,72,48,80,57,99,87,52,76,51,72,50,80,46,77,48,52,74,65,52,54,53,43,44,53,54,23,53,56,30,46,76,71,69,31,58,27,62,33,68,73,78,86,73,48,40,33,40,37,39,41,56,47,94,46,98,87,48,48,36,37,37,36,41,35,34,61,64,79,78,61,46,74,46,79,43,75,39,87,72,63,97,57,48,69,58,56,52,50,54,52,47,50,54,51,58,71,69,45,73,80,86,71,69,70,83,63,94,77,87,77,86,81,87,130

Sequence (119 aa):
MDAYIVVDSDFIKGQFRVHFFLSSLDLWAAALKSLEGGRAAEWLDMGNGSAIRIECPKSENDDLVVCVEDASSSGATVIVPIAVERNWLQDHRDRLGAALEAWPAEVIENSPGSYEWKR

Organism: Streptomyces tsukubensis (strain DSM 42081 / NBRC 108919 / NRRL 18488 / 9993) (NCBI:txid1114943)